Protein AF-A0A949YP10-F1 (afdb_monomer)

Sequence (48 aa):
MSTARVRRPNTARLGRLSNGMLMTPEEFDAATDFDELYCYELIHGVLI

Mean predicted aligned error: 8.0 Å

Foldseek 3Di:
DDPPPPPPLPLPAAEPVQFQPQADPVSVVPHPHYDPVDDWDQDPRTID

Structure (mmCIF, N/CA/C/O backbone):
data_AF-A0A949YP10-F1
#
_entry.id   AF-A0A949YP10-F1
#
loop_
_atom_site.group_PDB
_atom_site.id
_atom_site.type_symbol
_atom_site.label_atom_id
_atom_site.label_alt_id
_atom_site.label_comp_id
_atom_site.label_asym_id
_atom_site.label_entity_id
_atom_site.label_seq_id
_atom_site.pdbx_PDB_ins_code
_atom_site.Cartn_x
_ato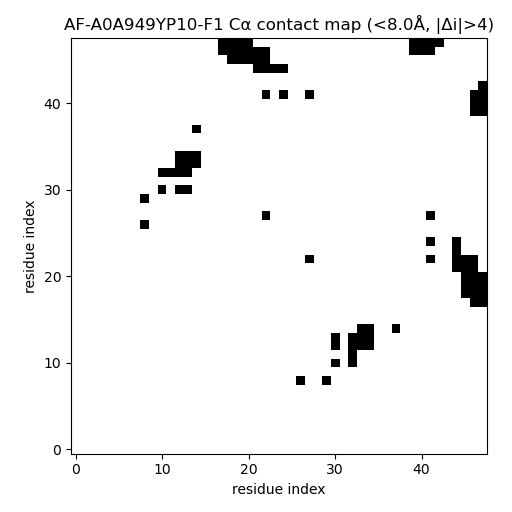m_site.Cartn_y
_atom_site.Cartn_z
_atom_site.occupancy
_atom_site.B_iso_or_equiv
_atom_site.auth_seq_id
_atom_site.auth_comp_id
_atom_site.auth_asym_id
_atom_site.auth_atom_id
_atom_site.pdbx_PDB_model_num
ATOM 1 N N . MET A 1 1 ? 2.329 -5.439 32.833 1.00 40.44 1 MET A N 1
ATOM 2 C CA . MET A 1 1 ? 1.892 -4.616 31.687 1.00 40.44 1 MET A CA 1
ATOM 3 C C . MET A 1 1 ? 2.556 -5.172 30.441 1.00 40.44 1 MET A C 1
ATOM 5 O O . MET A 1 1 ? 3.772 -5.305 30.438 1.00 40.44 1 MET A O 1
ATOM 9 N N . SER A 1 2 ? 1.763 -5.605 29.460 1.00 56.69 2 SER A N 1
ATOM 10 C CA . SER A 1 2 ? 2.252 -6.224 28.224 1.00 56.69 2 SER A CA 1
ATOM 11 C C . SER A 1 2 ? 2.920 -5.159 27.359 1.00 56.69 2 SER A C 1
ATOM 13 O O . SER A 1 2 ? 2.268 -4.192 26.968 1.00 56.69 2 SER A O 1
ATOM 15 N N . THR A 1 3 ? 4.216 -5.296 27.083 1.00 56.28 3 THR A N 1
ATOM 16 C CA . THR A 1 3 ? 4.910 -4.465 26.097 1.00 56.28 3 THR A CA 1
ATOM 17 C C . THR A 1 3 ? 4.511 -4.950 24.709 1.00 56.28 3 THR A C 1
ATOM 19 O O . THR A 1 3 ? 5.258 -5.652 24.028 1.00 56.28 3 THR A O 1
ATOM 22 N N . ALA A 1 4 ? 3.289 -4.600 24.295 1.00 54.06 4 ALA A N 1
ATOM 23 C CA . ALA A 1 4 ? 2.893 -4.696 22.901 1.00 54.06 4 ALA A CA 1
ATOM 24 C C . ALA A 1 4 ? 3.953 -3.933 22.102 1.00 54.06 4 ALA A C 1
ATOM 26 O O . ALA A 1 4 ? 4.092 -2.717 22.242 1.00 54.06 4 ALA A O 1
ATOM 27 N N . ARG A 1 5 ? 4.785 -4.664 21.350 1.00 54.47 5 ARG A N 1
ATOM 28 C CA . ARG A 1 5 ? 5.741 -4.061 20.426 1.00 54.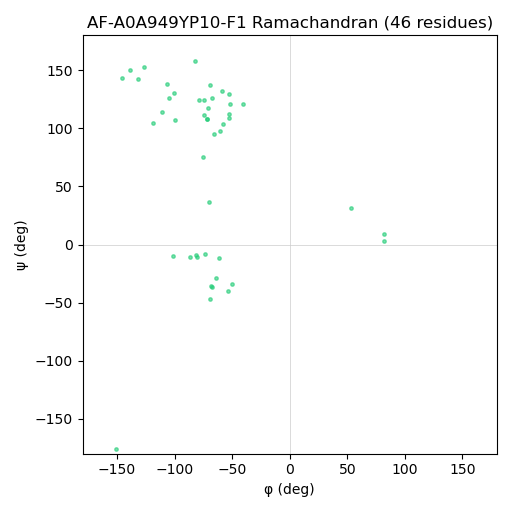47 5 ARG A CA 1
ATOM 29 C C . ARG A 1 5 ? 4.907 -3.223 19.474 1.00 54.47 5 ARG A C 1
ATOM 31 O O . ARG A 1 5 ? 4.244 -3.778 18.605 1.00 54.47 5 ARG A O 1
ATOM 38 N N . VAL A 1 6 ? 4.925 -1.909 19.660 1.00 54.00 6 VAL A N 1
ATOM 39 C CA . VAL A 1 6 ? 4.438 -0.968 18.661 1.00 54.00 6 VAL A CA 1
ATOM 40 C C . VAL A 1 6 ? 5.317 -1.229 17.446 1.00 54.00 6 VAL A C 1
ATOM 42 O O . VAL A 1 6 ? 6.484 -0.829 17.421 1.00 54.00 6 VAL A O 1
ATOM 45 N N . ARG A 1 7 ? 4.812 -2.022 16.492 1.00 53.28 7 ARG A N 1
ATOM 46 C CA . ARG A 1 7 ? 5.393 -2.098 15.155 1.00 53.28 7 ARG A CA 1
ATOM 47 C C . ARG A 1 7 ? 5.453 -0.646 14.712 1.00 53.28 7 ARG A C 1
ATOM 49 O O . ARG A 1 7 ? 4.420 0.006 14.610 1.00 53.28 7 ARG A O 1
ATOM 56 N N . ARG A 1 8 ? 6.665 -0.106 14.570 1.00 55.06 8 ARG A N 1
ATOM 57 C CA . ARG A 1 8 ? 6.825 1.183 13.900 1.00 55.06 8 ARG A CA 1
ATOM 58 C C . ARG A 1 8 ? 6.104 1.023 12.562 1.00 55.06 8 ARG A C 1
ATOM 60 O O . ARG A 1 8 ? 6.351 -0.013 11.934 1.00 55.06 8 ARG A O 1
ATOM 67 N N . PRO A 1 9 ? 5.207 1.949 12.173 1.00 55.22 9 PRO A N 1
ATOM 68 C CA . PRO A 1 9 ? 4.588 1.873 10.862 1.00 55.22 9 PRO A CA 1
ATOM 69 C C . PRO A 1 9 ? 5.745 1.742 9.888 1.00 55.22 9 PRO A C 1
ATOM 71 O O . PRO A 1 9 ? 6.711 2.509 9.951 1.00 55.22 9 PRO A O 1
ATOM 74 N N . ASN A 1 10 ? 5.737 0.649 9.136 1.00 55.22 10 ASN A N 1
ATOM 75 C CA . ASN A 1 10 ? 6.780 0.381 8.179 1.00 55.22 10 ASN A CA 1
ATOM 76 C C . ASN A 1 10 ? 6.620 1.486 7.137 1.00 55.22 10 ASN A C 1
ATOM 78 O O . ASN A 1 10 ? 5.799 1.364 6.239 1.00 55.22 10 ASN A O 1
ATOM 82 N N . THR A 1 11 ? 7.367 2.583 7.273 1.00 57.47 11 THR A N 1
ATOM 83 C CA . THR A 1 11 ? 7.486 3.645 6.266 1.00 57.47 11 THR A CA 1
ATOM 84 C C . THR A 1 11 ? 8.277 3.123 5.063 1.00 57.47 11 THR A C 1
ATOM 86 O O . THR A 1 11 ? 9.135 3.807 4.512 1.00 57.47 11 THR A O 1
ATOM 89 N N . ALA A 1 12 ? 8.082 1.850 4.723 1.00 64.06 12 ALA A N 1
ATOM 90 C CA . ALA A 1 12 ? 8.581 1.249 3.518 1.00 64.06 12 ALA A CA 1
ATOM 91 C C . ALA A 1 12 ? 7.739 1.847 2.404 1.00 64.06 12 ALA A C 1
ATOM 93 O O . ALA A 1 12 ? 6.549 1.551 2.305 1.00 64.06 12 ALA A O 1
ATOM 94 N N . ARG A 1 13 ? 8.367 2.723 1.619 1.00 82.25 13 ARG A N 1
ATOM 95 C CA . ARG A 1 13 ? 7.789 3.296 0.411 1.00 82.25 13 ARG A CA 1
ATOM 96 C C . ARG A 1 13 ? 7.025 2.219 -0.354 1.00 82.25 13 ARG A C 1
ATOM 98 O O . ARG A 1 13 ? 7.619 1.199 -0.724 1.00 82.25 13 ARG A O 1
ATOM 105 N N . LEU A 1 14 ? 5.726 2.427 -0.565 1.00 88.81 14 LEU A N 1
ATOM 106 C CA . LEU A 1 14 ? 4.938 1.497 -1.363 1.00 88.81 14 LEU A CA 1
ATOM 107 C C . LEU A 1 14 ? 5.433 1.581 -2.804 1.00 88.81 14 LEU A C 1
ATOM 109 O O . LEU A 1 14 ? 5.565 2.662 -3.374 1.00 88.81 14 LEU A O 1
ATOM 113 N N . GLY A 1 15 ? 5.796 0.434 -3.357 1.00 87.44 15 GLY A N 1
ATOM 114 C CA . GLY A 1 15 ? 6.380 0.330 -4.682 1.00 87.44 15 GLY A CA 1
ATOM 115 C C . GLY A 1 15 ? 6.043 -1.012 -5.303 1.00 87.44 15 GLY A C 1
ATOM 116 O O . GLY A 1 15 ? 5.392 -1.858 -4.693 1.00 87.44 15 GLY A O 1
ATOM 117 N N . ARG A 1 16 ? 6.584 -1.267 -6.494 1.00 87.38 16 ARG A N 1
ATOM 118 C CA . ARG A 1 16 ? 6.384 -2.530 -7.226 1.00 87.38 16 ARG A CA 1
ATOM 119 C C . ARG A 1 16 ? 6.640 -3.796 -6.392 1.00 87.38 16 ARG A C 1
ATOM 121 O O . ARG A 1 16 ? 6.013 -4.821 -6.626 1.00 87.38 16 ARG A O 1
ATOM 128 N N . LEU A 1 17 ? 7.592 -3.750 -5.457 1.00 87.25 17 LEU A N 1
ATOM 129 C CA . LEU A 1 17 ? 7.952 -4.897 -4.609 1.00 87.25 17 LEU A CA 1
ATOM 130 C C . LEU A 1 17 ? 7.011 -5.095 -3.411 1.00 87.25 17 LEU A C 1
ATOM 132 O O . LEU A 1 17 ? 7.123 -6.107 -2.727 1.00 87.25 17 LEU A O 1
ATOM 136 N N . SER A 1 18 ? 6.112 -4.145 -3.160 1.00 87.69 18 SER A N 1
ATOM 137 C CA . SER A 1 18 ? 5.149 -4.188 -2.060 1.00 87.69 18 SER A CA 1
ATOM 138 C C . SER A 1 18 ? 3.861 -4.930 -2.434 1.00 87.69 18 SER A C 1
ATOM 140 O O . SER A 1 18 ? 3.072 -5.235 -1.547 1.00 87.69 18 SER A O 1
ATOM 142 N N . ASN A 1 19 ? 3.648 -5.257 -3.714 1.00 91.00 19 ASN A N 1
ATOM 143 C CA . ASN A 1 19 ? 2.503 -6.060 -4.144 1.00 91.00 19 ASN A CA 1
ATOM 144 C C . ASN 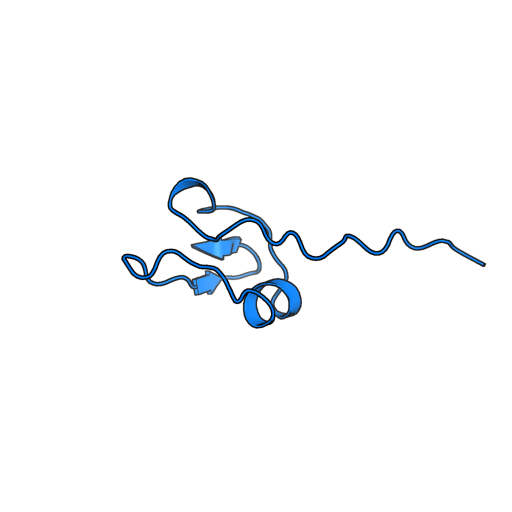A 1 19 ? 2.502 -7.430 -3.437 1.00 91.00 19 ASN A C 1
ATOM 146 O O . ASN A 1 19 ? 3.525 -8.118 -3.370 1.00 91.00 19 ASN A O 1
ATOM 150 N N . GLY A 1 20 ? 1.350 -7.819 -2.900 1.00 90.88 20 GLY A N 1
ATOM 151 C CA . GLY A 1 20 ? 1.162 -9.017 -2.087 1.00 90.88 20 GLY A CA 1
ATOM 152 C C . GLY A 1 20 ? 1.562 -8.849 -0.619 1.00 90.88 20 GLY A C 1
ATOM 153 O O . GLY A 1 20 ? 1.497 -9.818 0.141 1.00 90.88 20 GLY A O 1
ATOM 154 N N . MET A 1 21 ? 1.984 -7.655 -0.191 1.00 91.25 21 MET A N 1
ATOM 155 C CA . MET A 1 21 ? 2.302 -7.397 1.211 1.00 91.25 21 MET A CA 1
ATOM 156 C C . MET A 1 21 ? 1.030 -7.416 2.060 1.00 91.25 21 MET A C 1
ATOM 158 O O . MET A 1 21 ? 0.010 -6.839 1.695 1.00 91.25 21 MET A O 1
ATOM 162 N N . LEU A 1 22 ? 1.111 -8.054 3.228 1.00 91.88 22 LEU A N 1
ATOM 163 C CA . LEU A 1 22 ? 0.051 -7.981 4.227 1.00 91.88 22 LEU A CA 1
ATOM 164 C C . LEU A 1 22 ? 0.146 -6.661 4.984 1.00 91.88 22 LEU A C 1
ATOM 166 O O . LEU A 1 22 ? 1.186 -6.361 5.577 1.00 91.88 22 LEU A O 1
ATOM 170 N N . MET A 1 23 ? -0.947 -5.911 4.973 1.00 89.25 23 MET A N 1
ATOM 171 C CA . MET A 1 23 ? -1.048 -4.584 5.566 1.00 89.25 23 MET A CA 1
ATOM 172 C C . MET A 1 23 ? -2.457 -4.388 6.126 1.00 89.25 23 MET A C 1
ATOM 174 O O . MET A 1 23 ? -3.432 -4.890 5.560 1.00 89.25 23 MET A O 1
ATOM 178 N N . THR A 1 24 ? -2.581 -3.696 7.257 1.00 91.62 24 THR A N 1
ATOM 179 C CA . THR A 1 24 ? -3.909 -3.339 7.780 1.00 91.62 24 THR A CA 1
ATOM 180 C C . THR A 1 24 ? -4.442 -2.078 7.089 1.00 91.62 24 THR A C 1
ATOM 182 O O . THR A 1 24 ? -3.649 -1.286 6.579 1.00 91.62 24 THR A O 1
ATOM 185 N N . PRO A 1 25 ? -5.767 -1.849 7.075 1.00 91.25 25 PRO A N 1
ATOM 186 C CA . PRO A 1 25 ? -6.334 -0.608 6.544 1.00 91.25 25 PRO A CA 1
ATOM 187 C C . PRO A 1 25 ? -5.720 0.644 7.179 1.00 91.25 25 PRO A C 1
ATOM 189 O O . PRO A 1 25 ? -5.380 1.585 6.476 1.00 91.25 25 PRO A O 1
ATOM 192 N N . GLU A 1 26 ? -5.476 0.624 8.490 1.00 90.94 26 GLU A N 1
ATOM 193 C CA . GLU A 1 26 ? -4.886 1.757 9.207 1.00 90.94 26 GLU A CA 1
ATOM 194 C C . GLU A 1 26 ? -3.426 2.008 8.804 1.00 90.94 26 GLU A C 1
ATOM 196 O O . GLU A 1 26 ? -2.987 3.154 8.740 1.00 90.94 26 GLU A O 1
ATOM 201 N N . GLU A 1 27 ? -2.660 0.945 8.538 1.00 87.94 27 GLU A N 1
ATOM 202 C CA . GLU A 1 27 ? -1.289 1.054 8.030 1.00 87.94 27 GLU A CA 1
ATOM 203 C C . GLU A 1 27 ? -1.263 1.597 6.593 1.00 87.94 27 GLU A C 1
ATOM 205 O O . GLU A 1 27 ? -0.363 2.367 6.258 1.00 87.94 27 GLU A O 1
ATOM 210 N N . PHE A 1 28 ? -2.248 1.221 5.771 1.00 88.69 28 PHE A N 1
ATOM 211 C CA . PHE A 1 28 ? -2.400 1.706 4.401 1.00 88.69 28 PHE A CA 1
ATOM 212 C C . PHE A 1 28 ? -2.799 3.186 4.364 1.00 88.69 28 PHE A C 1
ATOM 214 O O . PHE A 1 28 ? -2.143 3.976 3.692 1.00 88.69 28 PHE A O 1
ATOM 221 N N . ASP A 1 29 ? -3.791 3.587 5.162 1.00 88.69 29 ASP A N 1
ATOM 222 C CA . ASP A 1 29 ? -4.238 4.983 5.265 1.00 88.69 29 ASP A CA 1
ATOM 223 C C . ASP A 1 29 ? -3.146 5.909 5.829 1.00 88.69 29 ASP A C 1
ATOM 225 O O . ASP A 1 29 ? -3.093 7.098 5.511 1.00 88.69 29 ASP A O 1
ATOM 229 N N . ALA A 1 30 ? -2.253 5.376 6.668 1.00 87.88 30 ALA A N 1
ATOM 230 C CA . ALA A 1 30 ? -1.112 6.113 7.206 1.00 87.88 30 ALA A CA 1
ATOM 231 C C . ALA A 1 30 ? 0.083 6.201 6.235 1.00 87.88 30 ALA A C 1
ATOM 233 O O . ALA A 1 30 ? 1.037 6.935 6.517 1.00 87.88 30 ALA A O 1
ATOM 234 N N . ALA A 1 31 ? 0.083 5.455 5.124 1.00 84.69 31 ALA A N 1
ATOM 235 C CA . ALA A 1 31 ? 1.189 5.442 4.176 1.00 84.69 31 ALA A CA 1
ATOM 236 C C . ALA A 1 31 ? 1.206 6.733 3.340 1.00 84.69 31 ALA A C 1
ATOM 238 O O . ALA A 1 31 ? 0.3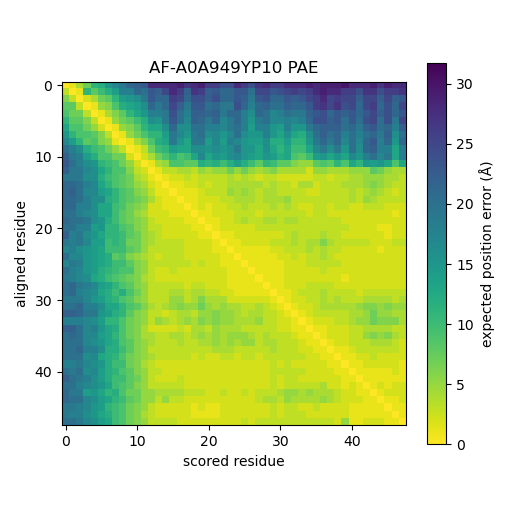54 6.962 2.488 1.00 84.69 31 ALA A O 1
ATOM 239 N N . THR A 1 32 ? 2.213 7.582 3.558 1.00 83.19 32 THR A N 1
ATOM 240 C CA . THR A 1 32 ? 2.364 8.858 2.833 1.00 83.19 32 THR A CA 1
ATOM 241 C C . THR A 1 32 ? 3.400 8.814 1.712 1.00 83.19 32 THR A C 1
ATOM 243 O O . THR A 1 32 ? 3.524 9.780 0.970 1.00 83.19 32 THR A O 1
ATOM 246 N N . ASP A 1 33 ? 4.185 7.739 1.623 1.00 86.00 33 ASP A N 1
ATOM 247 C CA . ASP A 1 33 ? 5.250 7.573 0.630 1.00 86.00 33 ASP A CA 1
ATOM 248 C C . ASP A 1 33 ? 4.942 6.354 -0.246 1.00 86.00 33 ASP A C 1
ATOM 250 O O . ASP A 1 33 ? 5.072 5.202 0.181 1.00 86.00 33 ASP A O 1
ATOM 254 N N . PHE A 1 34 ? 4.489 6.619 -1.467 1.00 87.62 34 PHE A N 1
ATOM 255 C CA . PHE A 1 34 ? 4.130 5.618 -2.462 1.00 87.62 34 PHE A CA 1
ATOM 256 C C . PHE A 1 34 ? 4.626 6.045 -3.845 1.00 87.62 34 PHE A C 1
ATOM 258 O O . PHE A 1 34 ? 4.784 7.226 -4.143 1.00 87.62 34 PHE A O 1
ATOM 265 N N . ASP A 1 35 ? 4.934 5.072 -4.698 1.00 89.75 35 ASP A N 1
ATOM 266 C CA . ASP A 1 35 ? 5.303 5.337 -6.085 1.00 89.75 35 ASP A CA 1
ATOM 267 C C . ASP A 1 35 ? 4.067 5.776 -6.883 1.00 89.75 35 ASP A C 1
ATOM 269 O O . ASP A 1 35 ? 3.195 4.961 -7.176 1.00 89.75 35 ASP A O 1
ATOM 273 N N . GLU A 1 36 ? 4.018 7.063 -7.234 1.00 88.81 36 GLU A N 1
ATOM 274 C CA . GLU A 1 36 ? 2.922 7.719 -7.964 1.00 88.81 36 GLU A CA 1
ATOM 275 C C . GLU A 1 36 ? 2.679 7.147 -9.373 1.00 88.81 36 GLU A C 1
ATOM 277 O O . GLU A 1 36 ? 1.657 7.442 -9.993 1.00 88.81 36 GLU A O 1
ATOM 282 N N . LEU A 1 37 ? 3.591 6.317 -9.894 1.00 92.56 37 LEU A N 1
ATOM 283 C CA . LEU A 1 37 ? 3.396 5.606 -11.162 1.00 92.56 37 LEU A CA 1
ATOM 284 C C . LEU A 1 37 ? 2.402 4.437 -11.056 1.00 92.56 37 LEU A C 1
ATOM 286 O O . LEU A 1 37 ? 2.046 3.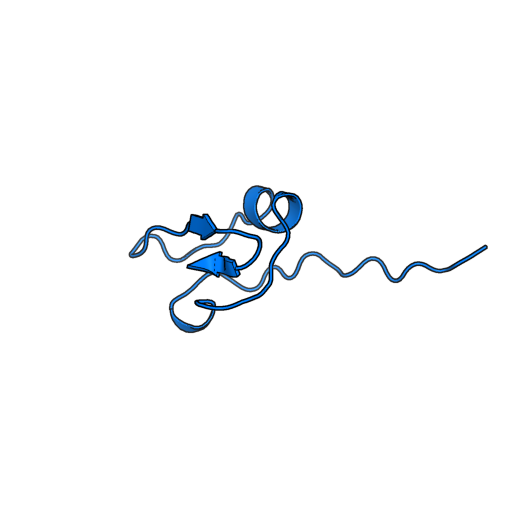854 -12.083 1.00 92.56 37 LEU A O 1
ATOM 290 N N . TYR A 1 38 ? 1.961 4.087 -9.844 1.00 88.25 38 TYR A N 1
ATOM 291 C CA . TYR A 1 38 ? 1.033 2.991 -9.577 1.00 88.25 38 TYR A CA 1
ATOM 292 C C . TYR A 1 38 ? -0.169 3.462 -8.753 1.00 88.25 38 TYR A C 1
ATOM 294 O O . TYR A 1 38 ? -0.087 4.404 -7.969 1.00 88.25 38 TYR A O 1
ATOM 302 N N . CYS A 1 39 ? -1.292 2.767 -8.925 1.00 89.31 39 CYS A N 1
ATOM 303 C CA . CYS A 1 39 ? -2.438 2.855 -8.026 1.00 89.31 39 CYS A CA 1
ATOM 304 C C . CYS A 1 39 ? -2.400 1.648 -7.096 1.00 89.31 39 CYS A C 1
ATOM 306 O O . CYS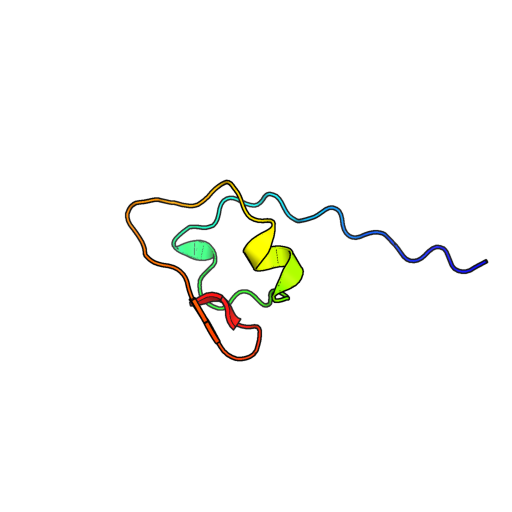 A 1 39 ? -2.254 0.527 -7.577 1.00 89.31 39 CYS A O 1
ATOM 308 N N . TYR A 1 40 ? -2.529 1.900 -5.798 1.00 90.69 40 TYR A N 1
ATOM 309 C CA . TYR A 1 40 ? -2.517 0.865 -4.775 1.00 90.69 40 TYR A CA 1
ATOM 310 C C . TYR A 1 40 ? -3.918 0.659 -4.226 1.00 90.69 40 TYR A C 1
ATOM 312 O O . TYR A 1 40 ? -4.619 1.634 -3.940 1.00 90.69 40 TYR A O 1
ATOM 320 N N . GLU A 1 41 ? -4.295 -0.595 -4.018 1.00 92.62 41 GLU A N 1
ATOM 321 C CA . GLU A 1 41 ? -5.541 -0.945 -3.341 1.00 92.62 41 GLU A CA 1
ATOM 322 C C . GLU A 1 41 ? -5.295 -1.994 -2.263 1.00 92.62 41 GLU A C 1
ATOM 324 O O . GLU A 1 41 ? -4.502 -2.920 -2.427 1.00 92.62 41 GLU A O 1
ATOM 329 N N . LEU A 1 42 ? -6.012 -1.870 -1.146 1.00 93.62 42 LEU A N 1
ATOM 330 C CA . LEU A 1 42 ? -5.989 -2.876 -0.096 1.00 93.62 42 LEU A CA 1
ATOM 331 C C . LEU A 1 42 ? -7.216 -3.781 -0.213 1.00 93.62 42 LEU A C 1
ATOM 333 O O . LEU A 1 42 ? -8.330 -3.399 0.149 1.00 93.62 42 LEU A O 1
ATOM 337 N N . ILE A 1 43 ? -7.005 -5.015 -0.665 1.00 94.12 43 ILE A N 1
ATOM 338 C CA . ILE A 1 43 ? -8.069 -6.009 -0.830 1.00 94.12 43 ILE A CA 1
ATOM 339 C C . ILE A 1 43 ? -7.875 -7.106 0.216 1.00 94.12 43 ILE A C 1
ATOM 341 O O . ILE A 1 43 ? -6.892 -7.839 0.197 1.00 94.12 43 ILE A O 1
ATOM 345 N N . HIS A 1 44 ? -8.815 -7.223 1.160 1.00 93.31 44 HIS A N 1
ATOM 346 C CA . HIS A 1 44 ? -8.768 -8.213 2.250 1.00 93.31 44 HIS A CA 1
ATOM 347 C C . HIS A 1 44 ? -7.460 -8.208 3.074 1.00 93.31 44 HIS A C 1
ATOM 349 O O . HIS A 1 44 ? -7.039 -9.245 3.585 1.00 93.31 44 HIS A O 1
ATOM 355 N N . GLY A 1 45 ? -6.821 -7.042 3.225 1.00 91.06 45 GLY A N 1
ATOM 356 C CA . GLY A 1 45 ? -5.552 -6.897 3.952 1.00 91.06 45 GLY A CA 1
ATOM 357 C C . GLY A 1 45 ? -4.309 -7.262 3.135 1.00 91.06 45 GLY A C 1
ATOM 358 O O . GLY A 1 45 ? -3.214 -7.345 3.692 1.00 91.06 45 GLY A O 1
ATOM 359 N N . VAL A 1 46 ? -4.468 -7.486 1.829 1.00 92.50 46 VAL A N 1
ATOM 360 C CA . VAL A 1 46 ? -3.375 -7.658 0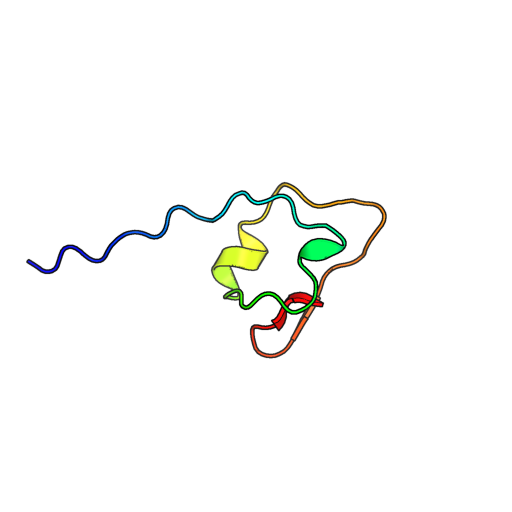.871 1.00 92.50 46 VAL A CA 1
ATOM 361 C C . VAL A 1 46 ? -3.255 -6.385 0.045 1.00 92.50 46 VAL A C 1
ATOM 363 O O . VAL A 1 46 ? -4.239 -5.935 -0.544 1.00 92.50 46 VAL A O 1
ATOM 366 N N . LEU A 1 47 ? -2.055 -5.811 0.015 1.00 91.81 47 LEU A N 1
ATOM 367 C CA . LEU A 1 47 ? -1.723 -4.689 -0.849 1.00 91.81 47 LEU A CA 1
ATOM 368 C C . LEU A 1 47 ? -1.571 -5.185 -2.286 1.00 91.81 47 LEU A C 1
ATOM 370 O O . LEU A 1 47 ? -0.762 -6.081 -2.539 1.00 91.81 47 LEU A O 1
ATOM 374 N N . ILE A 1 48 ? -2.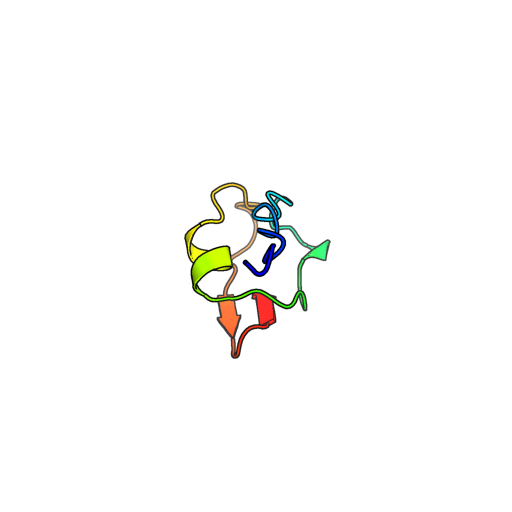331 -4.593 -3.197 1.00 90.62 48 ILE A N 1
ATOM 375 C CA . ILE A 1 48 ? -2.269 -4.818 -4.641 1.00 90.62 48 ILE A CA 1
ATOM 376 C C . ILE A 1 48 ? -1.679 -3.574 -5.296 1.00 90.62 48 ILE A C 1
ATOM 378 O O . ILE A 1 48 ? -2.159 -2.465 -4.962 1.00 90.62 48 ILE A O 1
#

Rad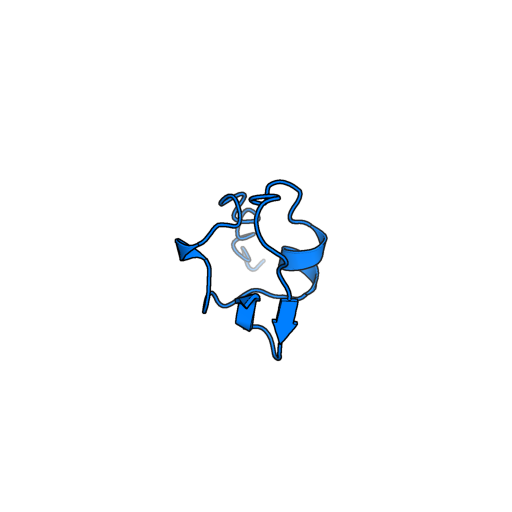ius of gyration: 11.91 Å; Cα contacts (8 Å, |Δi|>4): 46; chains: 1; bounding box: 17×18×43 Å

Secondary structure (DSSP, 8-state):
-------------B-GGGTT-B--HHHHHT---B-TTS---EETTEE-

pLDDT: mean 80.81, std 15.48, range [40.44, 94.12]

Solvent-accessible surface area (backbone atoms only — not comparable to full-atom values): 3204 Å² total; per-residue (Å²): 134,85,81,72,76,75,73,69,78,76,83,62,61,42,44,88,85,42,54,72,36,80,45,52,71,70,60,55,75,66,58,86,50,61,48,83,93,58,83,78,46,76,57,95,40,29,30,71